Protein AF-A0A0F9KIN2-F1 (afdb_monomer_lite)

Foldseek 3Di:
DDFWWKKWFAFPQQFIDIGTPPDPDQADPVRGHTPAIWIFGCVPNRRPRDDDPVNQVVFWPADFDWDADPVRDIDGPGGIGGDDDPPVSNGQDDDDDPPPDTDRPPPDCLDDPVRHGDDDDDDD

Radius of gyration: 17.63 Å; chains: 1; bounding box: 36×30×64 Å

Structure (mmCIF, N/CA/C/O backbone):
data_AF-A0A0F9KIN2-F1
#
_entry.id   AF-A0A0F9KIN2-F1
#
loop_
_atom_site.group_PDB
_atom_site.id
_atom_site.type_symbol
_atom_site.label_atom_id
_atom_site.label_alt_id
_atom_site.label_comp_id
_atom_site.label_asym_id
_atom_site.label_entity_id
_atom_site.label_seq_id
_atom_site.pdbx_PDB_ins_code
_atom_site.Cartn_x
_atom_site.Cartn_y
_atom_site.Cartn_z
_atom_site.occupancy
_atom_site.B_iso_or_equiv
_atom_site.auth_seq_id
_atom_site.auth_comp_id
_atom_site.auth_asym_id
_atom_site.auth_atom_id
_atom_site.pdbx_PDB_model_num
ATOM 1 N N . MET A 1 1 ? 25.873 -9.901 -5.944 1.00 48.56 1 MET A N 1
ATOM 2 C CA . MET A 1 1 ? 25.247 -8.724 -5.314 1.00 48.56 1 MET A CA 1
ATOM 3 C C . MET A 1 1 ? 23.888 -9.186 -4.828 1.00 48.56 1 MET A C 1
ATOM 5 O O . MET A 1 1 ? 23.181 -9.775 -5.636 1.00 48.56 1 MET A O 1
ATOM 9 N N . SER A 1 2 ? 23.599 -9.064 -3.534 1.00 58.59 2 SER A N 1
ATOM 10 C CA . SER A 1 2 ? 22.263 -9.308 -2.975 1.00 58.59 2 SER A CA 1
ATOM 11 C C . SER A 1 2 ? 21.415 -8.058 -3.195 1.00 58.59 2 SER A C 1
ATOM 13 O O . SER A 1 2 ? 21.924 -6.953 -3.044 1.00 58.59 2 SER A O 1
ATOM 15 N N . TYR A 1 3 ? 20.166 -8.237 -3.613 1.00 65.81 3 TYR A N 1
ATOM 16 C CA . TYR A 1 3 ? 19.171 -7.169 -3.619 1.00 65.81 3 TYR A CA 1
ATOM 17 C C . TYR A 1 3 ? 18.685 -6.987 -2.179 1.00 65.81 3 TYR A C 1
ATOM 19 O O . TYR A 1 3 ? 18.360 -7.973 -1.515 1.00 65.81 3 TYR A O 1
ATOM 27 N N . GLU A 1 4 ? 18.703 -5.762 -1.676 1.00 73.31 4 GLU A N 1
ATOM 28 C CA . GLU A 1 4 ? 18.128 -5.402 -0.381 1.00 73.31 4 GLU A CA 1
ATOM 29 C C . GLU A 1 4 ? 17.002 -4.421 -0.681 1.00 73.31 4 GLU A C 1
ATOM 31 O O . GLU A 1 4 ? 17.228 -3.381 -1.296 1.00 73.31 4 GLU A O 1
ATOM 36 N N . GLY A 1 5 ? 15.770 -4.786 -0.347 1.00 83.75 5 GLY A N 1
ATOM 37 C CA . GLY A 1 5 ? 14.617 -3.994 -0.738 1.00 83.75 5 GLY A CA 1
ATOM 38 C C . GLY A 1 5 ? 13.311 -4.538 -0.192 1.00 83.75 5 GLY A C 1
ATOM 39 O O . GLY A 1 5 ? 13.257 -5.541 0.522 1.00 83.75 5 GLY A O 1
ATOM 40 N N . TYR A 1 6 ? 12.239 -3.861 -0.559 1.00 87.75 6 TYR A N 1
ATOM 41 C CA . TYR A 1 6 ? 10.878 -4.245 -0.222 1.00 87.75 6 TYR A CA 1
ATOM 42 C C . TYR A 1 6 ? 9.960 -3.870 -1.378 1.00 87.75 6 TYR A C 1
ATOM 44 O O . TYR A 1 6 ? 10.339 -3.133 -2.287 1.00 87.75 6 TYR A O 1
ATOM 52 N N . SER A 1 7 ? 8.743 -4.379 -1.375 1.00 87.69 7 SER A N 1
ATOM 53 C CA . SER A 1 7 ? 7.721 -4.024 -2.340 1.00 87.69 7 SER A CA 1
ATOM 54 C C . SER A 1 7 ? 6.519 -3.412 -1.642 1.00 87.69 7 SER A C 1
ATOM 56 O O . SER A 1 7 ? 6.062 -3.905 -0.616 1.00 87.69 7 SER A O 1
ATOM 58 N N . GLN A 1 8 ? 6.002 -2.330 -2.216 1.00 90.12 8 GLN A N 1
ATOM 59 C CA . GLN A 1 8 ? 4.789 -1.654 -1.775 1.00 90.12 8 GLN A CA 1
ATOM 60 C C . GLN A 1 8 ? 3.608 -2.183 -2.582 1.00 90.12 8 GLN A C 1
ATOM 62 O O . GLN A 1 8 ? 3.615 -2.133 -3.814 1.00 90.12 8 GLN A O 1
ATOM 67 N N . HIS A 1 9 ? 2.575 -2.669 -1.909 1.00 90.62 9 HIS A N 1
ATOM 68 C CA . HIS A 1 9 ? 1.439 -3.331 -2.536 1.00 90.62 9 HIS A CA 1
ATOM 69 C C . HIS A 1 9 ? 0.116 -2.630 -2.248 1.00 90.62 9 HIS A C 1
ATOM 71 O O . HIS A 1 9 ? -0.044 -1.970 -1.226 1.00 90.62 9 HIS A O 1
ATOM 77 N N . ILE A 1 10 ? -0.868 -2.864 -3.122 1.00 91.25 10 ILE A N 1
ATOM 78 C CA . ILE A 1 10 ? -2.294 -2.715 -2.802 1.00 91.25 10 ILE A CA 1
ATOM 79 C C . ILE A 1 10 ? -2.992 -4.047 -3.083 1.00 91.25 10 ILE A C 1
ATOM 81 O O . ILE A 1 10 ? -2.739 -4.676 -4.114 1.00 91.25 10 ILE A O 1
ATOM 85 N N . CYS A 1 11 ? -3.854 -4.502 -2.172 1.00 90.75 11 CYS A N 1
ATOM 86 C CA . CYS A 1 11 ? -4.668 -5.705 -2.374 1.00 90.75 11 CYS A CA 1
ATOM 87 C C . CYS A 1 11 ? -5.986 -5.416 -3.101 1.00 90.75 11 CYS A C 1
ATOM 89 O O . CYS A 1 11 ? -6.396 -4.266 -3.224 1.00 90.75 11 CYS A O 1
ATOM 91 N N . ALA A 1 12 ? -6.698 -6.459 -3.534 1.00 88.50 12 ALA A N 1
ATOM 92 C CA . ALA A 1 12 ? -7.999 -6.321 -4.204 1.00 88.50 12 ALA A CA 1
ATOM 93 C C . ALA A 1 12 ? -9.059 -5.537 -3.395 1.00 88.50 12 ALA A C 1
ATOM 95 O O . ALA A 1 12 ? 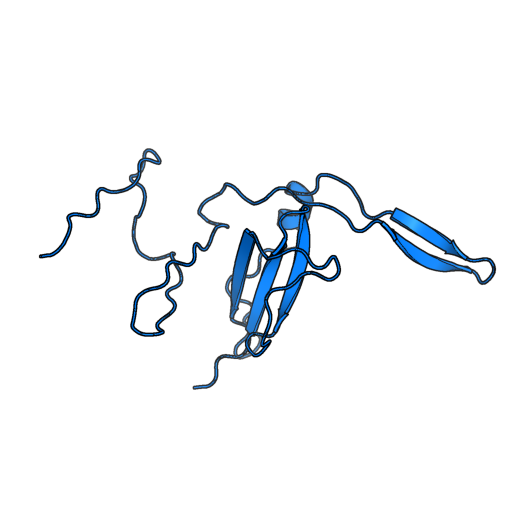-9.995 -4.998 -3.978 1.00 88.50 12 ALA A O 1
ATOM 96 N N . ASN A 1 13 ? -8.897 -5.444 -2.069 1.00 92.06 13 ASN A N 1
ATOM 97 C CA . ASN A 1 13 ? -9.769 -4.666 -1.180 1.00 92.06 13 ASN A CA 1
ATOM 98 C C . ASN A 1 13 ? -9.270 -3.227 -0.936 1.00 92.06 13 ASN A C 1
ATOM 100 O O . ASN A 1 13 ? -9.863 -2.500 -0.146 1.00 92.06 13 ASN A O 1
ATOM 104 N N . GLY A 1 14 ? -8.176 -2.812 -1.577 1.00 92.50 14 GLY A N 1
ATOM 105 C CA . GLY A 1 14 ? -7.629 -1.461 -1.469 1.00 92.50 14 GLY A CA 1
ATOM 106 C C . GLY A 1 14 ? -6.678 -1.235 -0.293 1.00 92.50 14 GLY A C 1
ATOM 107 O O . GLY A 1 14 ? -6.235 -0.110 -0.108 1.00 92.50 14 GLY A O 1
ATOM 108 N N . HIS A 1 15 ? -6.325 -2.243 0.506 1.00 94.19 15 HIS A N 1
ATOM 109 C CA . HIS A 1 15 ? -5.369 -2.044 1.601 1.00 94.19 15 HIS A CA 1
ATOM 110 C C . HIS A 1 15 ? -3.936 -1.961 1.074 1.00 94.19 15 HIS A C 1
ATOM 112 O O . HIS A 1 15 ? -3.508 -2.842 0.321 1.00 94.19 15 HIS A O 1
ATOM 118 N N . GLN A 1 16 ? -3.203 -0.944 1.523 1.00 92.81 16 GLN A N 1
ATOM 119 C CA . GLN A 1 16 ? -1.768 -0.819 1.291 1.00 92.81 16 GLN A CA 1
ATOM 120 C C . GLN A 1 16 ? -1.000 -1.687 2.298 1.00 92.81 16 GLN A C 1
ATOM 122 O O . GLN A 1 16 ? -1.412 -1.816 3.456 1.00 92.81 16 GLN A O 1
ATOM 127 N N . PHE A 1 17 ? 0.063 -2.343 1.840 1.00 91.69 17 PHE A N 1
ATOM 128 C CA . PHE A 1 17 ? 0.979 -3.097 2.694 1.00 91.69 17 PHE A CA 1
ATOM 129 C C . PHE A 1 17 ? 2.348 -3.234 2.031 1.00 91.69 17 PHE A C 1
ATOM 131 O O . PHE A 1 17 ? 2.438 -3.247 0.804 1.00 91.69 17 PHE A O 1
ATOM 138 N N . ASP A 1 18 ? 3.386 -3.391 2.846 1.00 91.50 18 ASP A N 1
ATOM 139 C CA . ASP A 1 18 ? 4.753 -3.597 2.380 1.00 91.50 18 ASP A CA 1
ATOM 140 C C . ASP A 1 18 ? 5.197 -5.032 2.660 1.00 91.50 18 ASP A C 1
ATOM 142 O O . ASP A 1 18 ? 4.883 -5.593 3.712 1.00 91.50 18 ASP A O 1
ATOM 146 N N . ASN A 1 19 ? 5.948 -5.604 1.726 1.00 88.88 19 ASN A N 1
ATOM 147 C CA . ASN A 1 19 ? 6.574 -6.910 1.865 1.00 88.88 19 ASN A CA 1
ATOM 148 C C . ASN A 1 19 ? 8.078 -6.784 1.678 1.00 88.88 19 ASN A C 1
ATOM 150 O O . ASN A 1 19 ? 8.532 -6.150 0.733 1.00 88.88 19 ASN A O 1
ATOM 154 N N . ASP A 1 20 ? 8.852 -7.434 2.538 1.00 85.25 20 ASP A N 1
ATOM 155 C CA . ASP A 1 20 ? 10.284 -7.597 2.300 1.00 85.25 20 ASP A CA 1
ATOM 156 C C . ASP A 1 20 ? 10.520 -8.356 0.979 1.00 85.25 20 ASP A C 1
ATOM 158 O O . ASP A 1 20 ? 9.742 -9.243 0.620 1.00 85.25 20 ASP A O 1
ATOM 162 N N . CYS A 1 21 ? 11.591 -8.029 0.254 1.00 76.31 21 CYS A N 1
ATOM 163 C CA . CYS A 1 21 ? 11.934 -8.693 -1.004 1.00 76.31 21 CYS A CA 1
ATOM 164 C C . CYS A 1 21 ? 12.157 -10.214 -0.891 1.00 76.31 21 CYS A C 1
ATOM 166 O O . CYS A 1 21 ? 12.068 -10.914 -1.901 1.00 76.31 21 CYS A O 1
ATOM 168 N N . TYR A 1 22 ? 12.407 -10.732 0.313 1.00 76.81 22 TYR A N 1
ATOM 169 C CA . TYR A 1 22 ? 12.526 -12.162 0.604 1.00 76.81 22 TYR A CA 1
ATOM 170 C C . TYR A 1 22 ? 11.231 -12.788 1.151 1.00 76.81 22 TYR A C 1
ATOM 172 O O . TYR A 1 22 ? 11.249 -13.932 1.606 1.00 76.81 22 TYR A O 1
ATOM 180 N N . ALA A 1 23 ? 10.107 -12.067 1.152 1.00 78.50 23 ALA A N 1
ATOM 181 C CA . ALA A 1 23 ? 8.836 -12.598 1.630 1.00 78.50 23 ALA A CA 1
ATOM 182 C C . ALA A 1 23 ? 8.254 -13.644 0.660 1.00 78.50 23 ALA A C 1
ATOM 184 O O . ALA A 1 23 ? 8.007 -13.370 -0.511 1.00 78.50 23 ALA A O 1
ATOM 185 N N . ASP A 1 24 ? 7.930 -14.830 1.182 1.00 69.94 24 ASP A N 1
ATOM 186 C CA . ASP A 1 24 ? 7.388 -15.948 0.390 1.00 69.94 24 ASP A CA 1
ATOM 187 C C . ASP A 1 24 ? 5.914 -15.766 -0.044 1.00 69.94 24 ASP A C 1
ATOM 189 O O . ASP A 1 24 ? 5.339 -16.645 -0.691 1.00 69.94 24 ASP A O 1
ATOM 193 N N . HIS A 1 25 ? 5.246 -14.671 0.343 1.00 70.44 25 HIS A N 1
ATOM 194 C CA . HIS A 1 25 ? 3.822 -14.469 0.058 1.00 70.44 25 HIS A CA 1
ATOM 195 C C . HIS A 1 25 ? 3.423 -13.002 -0.135 1.00 70.44 25 HIS A C 1
ATOM 197 O O . HIS A 1 25 ? 3.684 -12.146 0.702 1.00 70.44 25 HIS A O 1
ATOM 203 N N . ASN A 1 26 ? 2.647 -12.747 -1.192 1.00 73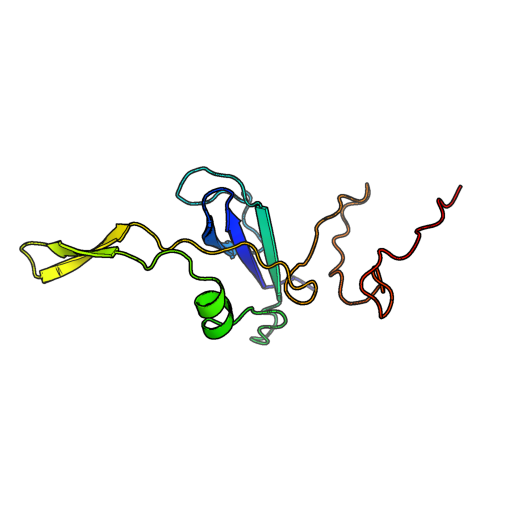.69 26 ASN A N 1
ATOM 204 C CA . ASN A 1 26 ? 2.069 -11.438 -1.521 1.00 73.69 26 ASN A CA 1
ATOM 205 C C . ASN A 1 26 ? 0.612 -11.311 -1.053 1.00 73.69 26 ASN A C 1
ATOM 207 O O . ASN A 1 26 ? -0.273 -10.935 -1.828 1.00 73.69 26 ASN A O 1
ATOM 211 N N . LYS A 1 27 ? 0.349 -11.680 0.209 1.00 82.00 27 LYS A N 1
ATOM 212 C CA . LYS A 1 27 ? -0.993 -11.620 0.805 1.00 82.00 27 LYS A CA 1
ATOM 213 C C . LYS A 1 27 ? -1.106 -10.488 1.807 1.00 82.00 27 LYS A C 1
ATOM 215 O O . LYS A 1 27 ? -0.287 -10.343 2.706 1.00 82.00 27 LYS A O 1
ATOM 220 N N . CYS A 1 28 ? -2.186 -9.734 1.676 1.00 89.31 28 CYS A N 1
ATOM 221 C CA . CYS A 1 28 ? -2.532 -8.697 2.627 1.00 89.31 28 CYS A CA 1
ATOM 222 C C . CYS A 1 28 ? -2.980 -9.302 3.968 1.00 89.31 28 CYS A C 1
ATOM 224 O O . CYS A 1 28 ? -3.483 -10.426 4.014 1.00 89.31 28 CYS A O 1
ATOM 226 N N . HIS A 1 29 ? -2.924 -8.515 5.046 1.00 87.88 29 HIS A N 1
ATOM 227 C CA . HIS A 1 29 ? -3.481 -8.872 6.357 1.00 87.88 29 HIS A CA 1
ATOM 228 C C . HIS A 1 29 ? -4.976 -9.252 6.306 1.00 87.88 29 HIS A C 1
ATOM 230 O O . HIS A 1 29 ? -5.464 -9.962 7.181 1.00 87.88 29 HIS A O 1
ATOM 236 N N . CYS A 1 30 ? -5.712 -8.807 5.280 1.00 89.00 30 CYS A N 1
ATOM 237 C CA . CYS A 1 30 ? -7.115 -9.169 5.062 1.00 89.00 30 CYS A CA 1
ATOM 238 C C . CYS A 1 30 ? -7.311 -10.484 4.278 1.00 89.00 30 CYS A 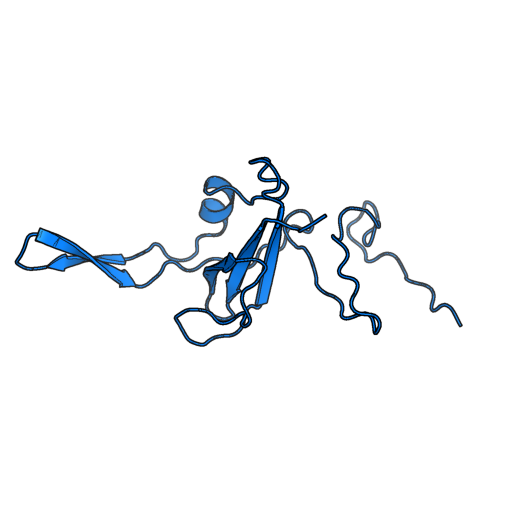C 1
ATOM 240 O O . CYS A 1 30 ? -8.445 -10.858 3.988 1.00 89.00 30 CYS A O 1
ATOM 242 N N . GLY A 1 31 ? -6.227 -11.166 3.894 1.00 89.25 31 GLY A N 1
ATOM 243 C CA . GLY A 1 31 ? -6.231 -12.419 3.131 1.00 89.25 31 GLY A CA 1
ATOM 244 C C . GLY A 1 31 ? -6.377 -12.265 1.612 1.00 89.25 31 GLY A C 1
ATOM 245 O O . GLY A 1 31 ? -6.154 -13.237 0.888 1.00 89.25 31 GLY A O 1
ATOM 246 N N . ALA A 1 32 ? -6.717 -11.066 1.126 1.00 87.62 32 ALA A N 1
ATOM 247 C CA . ALA A 1 32 ? -6.821 -10.775 -0.301 1.00 87.62 32 ALA A CA 1
ATOM 248 C C . ALA A 1 32 ? -5.445 -10.715 -0.980 1.00 87.62 32 ALA A C 1
ATOM 250 O O . ALA A 1 32 ? -4.445 -10.319 -0.370 1.00 87.62 32 ALA A O 1
ATOM 251 N N . ASP A 1 33 ? -5.426 -11.070 -2.262 1.00 86.06 33 ASP A N 1
ATOM 252 C CA . ASP A 1 33 ? -4.222 -11.030 -3.084 1.00 86.06 33 ASP A CA 1
ATOM 253 C C . ASP A 1 33 ? -3.857 -9.593 -3.484 1.00 86.06 33 ASP A C 1
ATOM 255 O O . ASP A 1 33 ? -4.712 -8.702 -3.579 1.00 86.06 33 ASP A O 1
ATOM 259 N N . SER A 1 34 ? -2.561 -9.375 -3.705 1.00 87.25 34 SER A N 1
ATOM 260 C CA . SER A 1 34 ? -2.024 -8.140 -4.273 1.00 87.25 34 SER A CA 1
ATOM 261 C C . SER A 1 34 ? -2.513 -7.944 -5.716 1.00 87.25 34 SER A C 1
ATOM 263 O O . SER A 1 34 ? -2.418 -8.852 -6.536 1.00 87.25 34 SER A O 1
ATOM 265 N N . VAL A 1 35 ? -3.019 -6.747 -6.026 1.00 87.69 35 VAL A N 1
ATOM 266 C CA . VAL A 1 35 ? -3.402 -6.314 -7.389 1.00 87.69 35 VAL A CA 1
ATOM 267 C C . VAL A 1 35 ? -2.497 -5.202 -7.926 1.00 87.69 35 VAL A C 1
ATOM 269 O O . VAL A 1 35 ? -2.560 -4.853 -9.100 1.00 87.69 35 VAL A O 1
ATOM 272 N N . PHE A 1 36 ? -1.654 -4.647 -7.060 1.00 86.94 36 PHE A N 1
ATOM 273 C CA . PHE A 1 36 ? -0.636 -3.656 -7.370 1.00 86.94 36 PHE A CA 1
ATOM 274 C C . PHE A 1 36 ? 0.620 -3.976 -6.569 1.00 86.94 36 PHE A C 1
ATOM 276 O O . PHE A 1 36 ? 0.515 -4.357 -5.401 1.00 86.94 36 PHE A O 1
ATOM 283 N N . CYS A 1 37 ? 1.784 -3.772 -7.178 1.00 86.38 37 CYS A N 1
ATOM 284 C CA . CYS A 1 37 ? 3.077 -3.979 -6.551 1.00 86.38 37 CYS A CA 1
ATOM 285 C C . CYS A 1 37 ? 4.109 -3.022 -7.155 1.00 86.38 37 CYS A C 1
ATOM 287 O O . CYS A 1 37 ? 4.267 -2.964 -8.372 1.00 86.38 37 CYS A O 1
ATOM 289 N N . ASN A 1 38 ? 4.851 -2.335 -6.299 1.00 85.31 38 ASN A N 1
ATOM 290 C CA . ASN A 1 38 ? 5.957 -1.459 -6.650 1.00 85.31 38 ASN A CA 1
ATOM 291 C C . ASN A 1 38 ? 7.212 -1.915 -5.903 1.00 85.31 38 ASN A C 1
ATOM 293 O O . ASN A 1 38 ? 7.211 -1.926 -4.679 1.00 85.31 38 ASN A O 1
ATOM 297 N N . MET A 1 39 ? 8.263 -2.307 -6.620 1.00 84.00 39 MET A N 1
ATOM 298 C CA . MET A 1 39 ? 9.531 -2.684 -5.992 1.00 84.00 39 MET A CA 1
ATOM 299 C C . MET A 1 39 ? 10.339 -1.444 -5.629 1.00 84.00 39 MET A C 1
ATOM 301 O O . MET A 1 39 ? 10.553 -0.570 -6.472 1.00 84.00 39 MET A O 1
ATOM 305 N N . VAL A 1 40 ? 10.828 -1.425 -4.398 1.00 84.38 40 VAL A N 1
ATOM 306 C CA . VAL A 1 40 ? 11.740 -0.423 -3.864 1.00 84.38 40 VAL A CA 1
ATOM 307 C C . VAL A 1 40 ? 13.093 -1.089 -3.687 1.00 84.38 40 VAL A C 1
ATOM 309 O O . VAL A 1 40 ? 13.234 -2.056 -2.938 1.00 84.38 40 VAL A O 1
ATOM 312 N N . ASP A 1 41 ? 14.085 -0.613 -4.426 1.00 84.19 41 ASP A N 1
ATOM 313 C CA . ASP A 1 41 ? 15.478 -0.932 -4.124 1.00 84.19 41 ASP A CA 1
ATOM 314 C C . ASP A 1 41 ? 15.875 -0.084 -2.916 1.00 84.19 41 ASP A C 1
ATOM 316 O O . ASP A 1 41 ? 15.645 1.121 -2.939 1.00 84.19 41 ASP A O 1
ATOM 320 N N . ASP A 1 42 ? 16.385 -0.704 -1.855 1.00 83.12 42 ASP A N 1
ATOM 321 C CA . ASP A 1 42 ? 16.896 -0.025 -0.655 1.00 83.12 42 ASP A CA 1
ATOM 322 C C . ASP A 1 42 ? 18.385 -0.346 -0.430 1.00 83.12 42 ASP A C 1
ATOM 324 O O . ASP A 1 42 ? 18.933 -0.247 0.673 1.00 83.12 42 ASP A O 1
ATOM 328 N N . THR A 1 43 ? 19.083 -0.744 -1.496 1.00 79.94 43 THR A N 1
ATOM 329 C CA . THR A 1 43 ? 20.500 -1.087 -1.424 1.00 79.94 43 THR A CA 1
ATOM 330 C C . THR A 1 43 ? 21.315 0.146 -1.018 1.00 79.94 43 THR A C 1
ATOM 332 O O . THR A 1 43 ? 21.306 1.185 -1.682 1.00 79.94 43 THR A O 1
ATOM 335 N N . ASN A 1 44 ? 22.092 0.028 0.064 1.00 79.50 44 ASN A N 1
ATOM 336 C CA . ASN A 1 44 ? 22.890 1.120 0.641 1.00 79.50 44 ASN A CA 1
ATOM 337 C C . ASN A 1 44 ? 22.070 2.360 1.069 1.00 79.50 44 ASN A C 1
ATOM 339 O O . ASN A 1 44 ? 22.585 3.477 0.968 1.00 79.50 44 ASN A O 1
ATOM 343 N N . TYR A 1 45 ? 20.838 2.184 1.564 1.00 71.81 45 TYR A N 1
ATOM 344 C CA . TYR A 1 45 ? 19.941 3.270 2.008 1.00 71.81 45 TYR A CA 1
ATOM 345 C C . TYR A 1 45 ? 19.456 4.205 0.889 1.00 71.81 45 TYR A C 1
ATOM 347 O O . TYR A 1 45 ? 18.947 5.299 1.155 1.00 71.81 45 TYR A O 1
ATOM 355 N N . TYR A 1 46 ? 19.642 3.814 -0.371 1.00 74.69 46 TYR A N 1
ATOM 356 C CA . TYR A 1 46 ? 19.051 4.515 -1.500 1.00 74.69 46 TYR A CA 1
ATOM 357 C C . TYR A 1 46 ? 17.699 3.881 -1.790 1.00 74.69 46 TYR A C 1
ATOM 359 O O . TYR A 1 46 ? 17.661 2.849 -2.436 1.00 74.69 46 TYR A O 1
ATOM 367 N N . GLN A 1 47 ? 16.617 4.514 -1.330 1.00 81.00 47 GLN A N 1
ATOM 368 C CA . GLN A 1 47 ? 15.231 4.076 -1.543 1.00 81.00 47 GLN A CA 1
ATOM 369 C C . GLN A 1 47 ? 14.748 4.400 -2.967 1.00 81.00 47 GLN A C 1
ATOM 371 O O . GLN A 1 47 ? 13.873 5.248 -3.174 1.00 81.00 47 GLN A O 1
ATOM 376 N N . ASP A 1 48 ? 15.356 3.786 -3.978 1.00 82.38 48 ASP A N 1
ATOM 377 C CA . ASP A 1 48 ? 14.969 4.002 -5.369 1.00 82.38 48 ASP A CA 1
ATOM 378 C C . ASP A 1 48 ? 13.621 3.331 -5.670 1.00 82.38 48 ASP A C 1
ATOM 380 O O . ASP A 1 48 ? 13.402 2.147 -5.420 1.00 82.38 48 ASP A O 1
ATOM 384 N N . GLY A 1 49 ? 12.706 4.107 -6.251 1.00 79.56 49 GLY A N 1
ATOM 385 C CA . GLY A 1 49 ? 11.371 3.653 -6.623 1.00 79.56 49 GLY A CA 1
ATOM 386 C C . GLY A 1 49 ? 10.335 3.759 -5.521 1.00 79.56 49 GLY A C 1
ATOM 387 O O . GLY A 1 49 ? 9.194 3.394 -5.773 1.00 79.56 49 GLY A O 1
ATOM 388 N N . ILE A 1 50 ? 10.680 4.280 -4.341 1.00 87.62 50 ILE A N 1
ATOM 389 C CA . ILE A 1 50 ? 9.704 4.491 -3.272 1.00 87.62 50 ILE A CA 1
ATOM 390 C C . ILE A 1 50 ? 8.557 5.392 -3.745 1.00 87.62 50 ILE A C 1
ATOM 392 O O . ILE A 1 50 ? 8.768 6.504 -4.235 1.00 87.62 50 ILE A O 1
ATOM 396 N N . ILE A 1 51 ? 7.325 4.920 -3.565 1.00 87.62 51 ILE A N 1
ATOM 397 C CA . ILE A 1 51 ? 6.140 5.771 -3.609 1.00 87.62 51 ILE A CA 1
ATOM 398 C C . ILE A 1 51 ? 6.037 6.427 -2.232 1.00 87.62 51 ILE A C 1
ATOM 400 O O . ILE A 1 51 ? 5.835 5.723 -1.237 1.00 87.62 51 ILE A O 1
ATOM 404 N N . PRO A 1 52 ? 6.207 7.752 -2.144 1.00 86.81 52 PRO A N 1
ATOM 405 C CA . PRO A 1 52 ? 6.214 8.445 -0.868 1.00 86.81 52 PRO A CA 1
ATOM 406 C C . PRO A 1 52 ? 4.790 8.635 -0.331 1.00 86.81 52 PRO A C 1
ATOM 408 O O . PRO A 1 52 ? 3.823 8.712 -1.093 1.00 86.81 52 PRO A O 1
ATOM 411 N N . ASP A 1 53 ? 4.661 8.813 0.983 1.00 87.75 53 ASP A N 1
ATOM 412 C CA . ASP A 1 53 ? 3.375 8.935 1.690 1.00 87.75 53 ASP A CA 1
ATOM 413 C C . ASP A 1 53 ? 2.421 9.979 1.095 1.00 87.75 53 ASP A C 1
ATOM 415 O O . ASP A 1 53 ? 1.202 9.804 1.099 1.00 87.75 53 ASP A O 1
ATOM 419 N N . TRP A 1 54 ? 2.950 11.084 0.563 1.00 85.44 54 TRP A N 1
ATOM 420 C CA . TRP A 1 54 ? 2.113 12.122 -0.039 1.00 85.44 54 TRP A CA 1
ATOM 421 C C . TRP A 1 54 ? 1.485 11.697 -1.370 1.00 85.44 54 TRP A C 1
ATOM 423 O O . TRP A 1 54 ? 0.447 12.249 -1.730 1.00 85.44 54 TRP A O 1
ATOM 433 N N . GLU A 1 55 ? 2.075 10.748 -2.103 1.00 88.12 55 GLU A N 1
ATOM 434 C CA . GLU A 1 55 ? 1.440 10.138 -3.276 1.00 88.12 55 GLU A CA 1
ATOM 435 C C . GLU A 1 55 ? 0.383 9.121 -2.837 1.00 88.12 55 GLU A C 1
ATOM 437 O O . GLU A 1 55 ? -0.735 9.157 -3.351 1.00 88.12 55 GLU A O 1
ATOM 442 N N . TRP A 1 56 ? 0.664 8.309 -1.809 1.00 87.88 56 TRP A N 1
ATOM 443 C CA . TRP A 1 56 ? -0.338 7.412 -1.215 1.00 87.88 56 TRP A CA 1
ATOM 444 C C . TRP A 1 56 ? -1.577 8.164 -0.738 1.00 87.88 56 TRP A C 1
ATOM 446 O O . TRP A 1 56 ? -2.705 7.761 -1.013 1.00 87.88 56 TRP A O 1
ATOM 456 N N . LYS A 1 57 ? -1.383 9.323 -0.108 1.00 88.88 57 LYS A N 1
ATOM 457 C CA . LYS A 1 57 ? -2.479 10.167 0.371 1.00 88.88 57 LYS A CA 1
ATOM 458 C C . LYS A 1 57 ? -3.388 10.691 -0.744 1.00 88.88 57 LYS A C 1
ATOM 460 O O . LYS A 1 57 ? -4.564 10.933 -0.497 1.00 88.88 57 LYS A O 1
ATOM 465 N N . LYS A 1 58 ? -2.883 10.862 -1.972 1.00 89.06 58 LYS A N 1
ATOM 466 C CA . LYS A 1 58 ? -3.718 11.249 -3.129 1.00 89.06 58 LYS A CA 1
ATOM 467 C C . LYS A 1 58 ? -4.601 10.103 -3.621 1.00 89.06 58 LYS A C 1
ATOM 469 O O . LYS A 1 58 ? -5.592 10.357 -4.300 1.00 89.06 58 LYS A O 1
ATOM 474 N N . LEU A 1 59 ? -4.219 8.867 -3.311 1.00 90.31 59 LEU A N 1
ATOM 475 C CA . LEU A 1 59 ? -4.937 7.653 -3.684 1.00 90.31 59 LEU A CA 1
ATOM 476 C C . LEU A 1 59 ? -5.901 7.189 -2.589 1.00 90.31 59 LEU A C 1
ATOM 478 O O . LEU A 1 59 ? -6.675 6.270 -2.836 1.00 90.31 59 LEU A O 1
ATOM 482 N N . GLU A 1 60 ? -5.864 7.792 -1.399 1.00 94.56 60 GLU A N 1
ATOM 483 C CA . GLU A 1 60 ? -6.718 7.419 -0.271 1.00 94.56 60 GLU A CA 1
ATOM 484 C C . GLU A 1 60 ? -8.205 7.580 -0.629 1.00 94.56 60 GLU A C 1
ATOM 486 O O . GLU A 1 60 ? -8.660 8.644 -1.052 1.00 94.56 60 GLU A O 1
ATOM 491 N N . LEU A 1 61 ? -8.962 6.496 -0.462 1.00 94.06 61 LEU A N 1
ATOM 492 C CA . LEU A 1 61 ? -10.410 6.434 -0.649 1.00 94.06 61 LEU A CA 1
ATOM 493 C C . LEU A 1 61 ? -11.138 6.526 0.688 1.00 94.06 61 LEU A C 1
ATOM 495 O O . LEU A 1 61 ? -12.121 7.257 0.812 1.00 94.06 61 LEU A O 1
ATOM 499 N N . THR A 1 62 ? -10.652 5.791 1.690 1.00 95.50 62 THR A N 1
ATOM 500 C CA . THR A 1 62 ? -11.174 5.849 3.055 1.00 95.50 62 THR A CA 1
ATOM 501 C C . THR A 1 62 ? -10.027 6.015 4.042 1.00 95.50 62 THR A C 1
ATOM 503 O O . THR A 1 62 ? -9.042 5.278 3.947 1.00 95.50 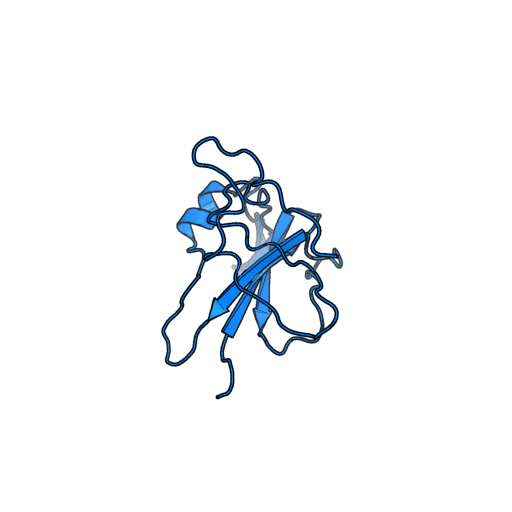62 THR A O 1
ATOM 506 N N . PRO A 1 63 ? -10.146 6.936 5.011 1.00 94.31 63 PRO A N 1
ATOM 507 C CA . PRO A 1 63 ? -9.128 7.102 6.031 1.00 94.31 63 PRO A CA 1
ATOM 508 C C . PRO A 1 63 ? -9.134 5.920 7.002 1.00 94.31 63 PRO A C 1
ATOM 510 O O . PRO A 1 63 ? -10.148 5.248 7.197 1.00 94.31 63 PRO A O 1
ATOM 513 N N . ALA A 1 64 ? -8.000 5.717 7.667 1.00 93.62 64 ALA A N 1
ATOM 514 C CA . ALA A 1 64 ? -7.891 4.799 8.790 1.00 93.62 64 ALA A CA 1
ATOM 515 C C . ALA A 1 64 ? -8.809 5.247 9.938 1.00 93.62 64 ALA A C 1
ATOM 517 O O . ALA A 1 64 ? -8.831 6.431 10.294 1.00 93.62 64 ALA A O 1
ATOM 518 N N . LYS A 1 65 ? -9.513 4.307 10.571 1.00 95.06 65 LYS A N 1
ATOM 519 C CA . LYS A 1 65 ? -10.310 4.590 11.769 1.00 95.06 65 LYS A CA 1
ATOM 520 C C . LYS A 1 65 ? -9.631 4.016 12.998 1.00 95.06 65 LYS A C 1
ATOM 522 O O . LYS A 1 65 ? -9.230 2.854 13.025 1.00 95.06 65 LYS A O 1
ATOM 527 N N . VAL A 1 66 ? -9.530 4.849 14.026 1.00 96.06 66 VAL A N 1
ATOM 528 C CA . VAL A 1 66 ? -8.854 4.527 15.279 1.00 96.06 66 VAL A CA 1
ATOM 529 C C . VAL A 1 66 ? -9.811 4.769 16.437 1.00 96.06 66 VAL A C 1
ATOM 531 O O . VAL A 1 66 ? -10.461 5.812 16.492 1.00 96.06 66 VAL A O 1
ATOM 534 N N . GLU A 1 67 ? -9.873 3.827 17.370 1.00 96.38 67 GLU A N 1
ATOM 535 C CA . GLU A 1 67 ? -10.657 3.935 18.600 1.00 96.38 67 GLU A CA 1
ATOM 536 C C . GLU A 1 67 ? -9.738 3.913 19.821 1.00 96.38 67 GLU A C 1
ATOM 538 O O . GLU A 1 67 ? -8.713 3.231 19.839 1.00 96.38 67 GLU A O 1
ATOM 543 N N . GLU A 1 68 ? -10.086 4.688 20.845 1.00 97.25 68 GLU A N 1
ATOM 544 C CA . GLU A 1 68 ? -9.341 4.721 22.101 1.00 97.25 68 GLU A CA 1
ATOM 545 C C . GLU A 1 68 ? -9.950 3.719 23.087 1.00 97.25 68 GLU A C 1
ATOM 547 O O . GLU A 1 68 ? -11.154 3.749 23.345 1.00 97.25 68 GLU A O 1
ATOM 552 N N . CYS A 1 69 ? -9.141 2.811 23.636 1.00 93.44 69 CYS A N 1
ATOM 553 C CA . CYS A 1 69 ? -9.619 1.895 24.667 1.00 93.44 69 CYS A CA 1
ATOM 554 C C . CYS A 1 69 ? -9.736 2.594 26.027 1.00 93.44 69 CYS A C 1
ATOM 556 O O . CYS A 1 69 ? -9.219 3.685 26.254 1.00 93.44 69 CYS A O 1
ATOM 558 N N . ASN A 1 70 ? -10.349 1.912 26.991 1.00 94.75 70 ASN A N 1
ATOM 559 C CA . ASN A 1 70 ? -10.492 2.381 28.372 1.00 94.75 70 ASN A CA 1
ATOM 560 C C . ASN A 1 70 ? -9.160 2.619 29.122 1.00 94.75 70 ASN A C 1
ATOM 562 O O . ASN A 1 70 ? -9.186 3.149 30.230 1.00 94.75 70 ASN A O 1
ATOM 566 N N . LEU A 1 71 ? -8.020 2.219 28.546 1.00 94.69 71 LEU A N 1
ATOM 567 C CA . LEU A 1 71 ? -6.672 2.479 29.064 1.00 94.69 71 LEU A CA 1
ATOM 568 C C . LEU A 1 71 ? -5.974 3.664 28.369 1.00 94.69 71 LEU A C 1
ATOM 570 O O . LEU A 1 71 ? -4.827 3.959 28.694 1.00 94.69 71 LEU A O 1
ATOM 574 N N . GLY A 1 72 ? -6.629 4.325 27.409 1.00 93.94 72 GLY A N 1
ATOM 575 C CA . GLY A 1 72 ? -6.059 5.437 26.642 1.00 93.94 72 GLY A CA 1
ATOM 576 C C . GLY A 1 72 ? -5.191 5.023 25.445 1.00 93.94 72 GLY A C 1
ATOM 577 O O . GLY A 1 72 ? -4.550 5.874 24.829 1.00 93.94 72 GLY A O 1
ATOM 578 N N . HIS A 1 73 ? -5.133 3.731 25.091 1.00 95.56 73 HIS A N 1
ATOM 579 C CA . HIS A 1 73 ? -4.424 3.284 23.886 1.00 95.56 73 HIS A CA 1
ATOM 580 C C . HIS A 1 73 ? -5.284 3.474 22.641 1.00 95.56 73 HIS A C 1
ATOM 582 O O . HIS A 1 73 ? -6.485 3.221 22.659 1.00 95.56 73 HIS A O 1
ATOM 588 N N . LYS A 1 74 ? -4.640 3.836 21.534 1.00 95.38 74 LYS A N 1
ATOM 589 C CA . LYS A 1 74 ? -5.265 3.968 20.220 1.00 95.38 74 LYS A CA 1
ATOM 590 C C . LYS A 1 74 ? -5.158 2.658 19.446 1.00 95.38 74 LYS A C 1
ATOM 592 O O . LYS A 1 74 ? -4.054 2.178 19.203 1.00 95.38 74 LYS A O 1
ATOM 597 N N . HIS A 1 75 ? -6.293 2.109 19.043 1.00 93.12 75 HIS A N 1
ATOM 598 C CA . HIS A 1 75 ? -6.399 0.870 18.285 1.00 93.12 75 HIS A CA 1
ATOM 599 C C . HIS A 1 75 ? -6.915 1.164 16.885 1.00 93.12 75 HIS A C 1
ATOM 601 O O . HIS A 1 75 ? -7.962 1.786 16.729 1.00 93.12 75 HIS A O 1
ATOM 607 N N . LEU A 1 76 ? -6.188 0.704 15.869 1.00 91.44 76 LEU A N 1
ATOM 608 C CA . LEU A 1 76 ? -6.688 0.701 14.502 1.00 91.44 76 LEU A CA 1
ATOM 609 C C . LEU A 1 76 ? -7.850 -0.296 14.414 1.00 91.44 76 LEU A C 1
ATOM 611 O O . LEU A 1 76 ? -7.655 -1.485 14.663 1.00 91.44 76 LEU A O 1
ATOM 615 N N . VAL A 1 77 ? -9.046 0.196 14.099 1.00 92.88 77 VAL A N 1
ATOM 616 C CA . VAL A 1 77 ? -10.262 -0.625 13.974 1.00 92.88 77 VAL A CA 1
ATOM 617 C C . VAL A 1 77 ? -10.659 -0.847 12.521 1.00 92.88 77 VAL A C 1
ATOM 619 O O . VAL A 1 77 ? -11.223 -1.887 12.196 1.00 92.88 77 VAL A O 1
ATOM 622 N N . GLU A 1 78 ? -10.326 0.094 11.637 1.00 92.00 78 GLU A N 1
ATOM 623 C CA . GLU A 1 78 ? -10.532 -0.039 10.195 1.00 92.00 78 GLU A CA 1
ATOM 624 C C . GLU A 1 78 ? -9.282 0.467 9.470 1.00 92.00 78 GLU A C 1
ATOM 626 O O . GLU A 1 78 ? -8.787 1.564 9.752 1.00 92.00 78 GLU A O 1
ATOM 631 N N . PHE A 1 79 ? -8.759 -0.351 8.555 1.00 92.62 79 PHE A N 1
ATOM 632 C CA . PHE A 1 79 ? -7.609 0.006 7.729 1.00 92.62 79 PHE A CA 1
ATOM 633 C C . PHE A 1 79 ? -8.015 1.039 6.668 1.00 92.62 79 PHE A C 1
ATOM 635 O O . PHE A 1 79 ? -9.139 0.987 6.162 1.00 92.62 79 PHE A O 1
ATOM 642 N N . PRO A 1 80 ? -7.115 1.971 6.304 1.00 93.94 80 PRO A N 1
ATOM 643 C CA . PRO A 1 80 ? -7.361 2.852 5.176 1.00 93.94 80 PRO A CA 1
ATOM 644 C C . PRO A 1 80 ? -7.437 2.039 3.881 1.00 93.94 80 PRO A C 1
ATOM 646 O O . PRO A 1 80 ? -6.806 0.984 3.750 1.00 93.94 80 PRO A O 1
ATOM 649 N N . THR A 1 81 ? -8.188 2.551 2.911 1.00 95.94 81 THR A N 1
ATOM 650 C CA . THR A 1 81 ? -8.243 1.971 1.565 1.00 95.94 81 THR A CA 1
ATOM 651 C C . THR A 1 81 ? -7.764 2.977 0.536 1.00 95.94 81 THR A C 1
ATOM 653 O O . THR A 1 81 ? -7.942 4.185 0.696 1.00 95.94 81 THR A O 1
ATOM 656 N N . TYR A 1 82 ? -7.158 2.467 -0.529 1.00 94.38 82 TYR A N 1
ATOM 657 C CA . TYR A 1 82 ? -6.518 3.238 -1.579 1.00 94.38 82 TYR A CA 1
ATOM 658 C C . TYR A 1 82 ? -7.005 2.775 -2.947 1.00 94.38 82 TYR A C 1
ATOM 660 O O . TYR A 1 82 ? -7.261 1.591 -3.185 1.00 94.38 82 TYR A O 1
ATOM 668 N N . LYS A 1 83 ? -7.095 3.724 -3.872 1.00 92.44 83 LYS A N 1
ATOM 669 C CA . LYS A 1 83 ? -7.286 3.453 -5.289 1.00 92.44 83 LYS A CA 1
ATOM 670 C C . LYS A 1 83 ? -5.988 2.880 -5.857 1.00 92.44 83 LYS A C 1
ATOM 672 O O . LYS A 1 83 ? -4.909 3.411 -5.601 1.00 92.44 83 LYS A O 1
ATOM 677 N N . VAL A 1 84 ? -6.099 1.840 -6.681 1.00 87.94 84 VAL A N 1
ATOM 678 C CA . VAL A 1 84 ? -4.968 1.354 -7.482 1.00 87.94 84 VAL A CA 1
ATOM 679 C C . VAL A 1 84 ? -4.486 2.487 -8.403 1.00 87.94 84 VAL A C 1
ATOM 681 O O . VAL A 1 84 ? -5.316 3.063 -9.115 1.00 87.94 84 VAL A O 1
ATOM 684 N N . PRO A 1 85 ? -3.185 2.842 -8.390 1.00 84.12 85 PRO A N 1
ATOM 685 C CA . PRO A 1 85 ? -2.648 3.850 -9.290 1.00 84.12 85 P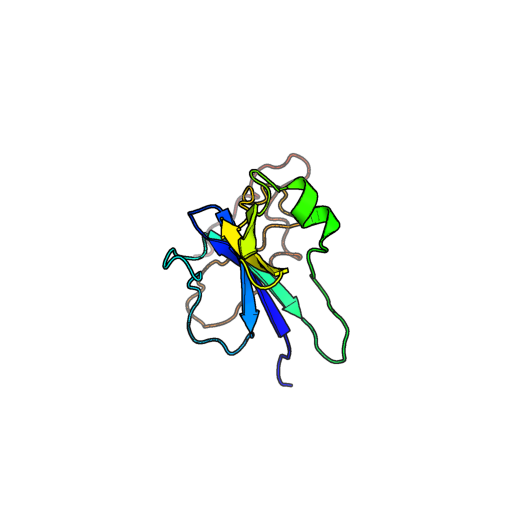RO A CA 1
ATOM 686 C C . PRO A 1 85 ? -2.938 3.490 -10.747 1.00 84.12 85 PRO A C 1
ATOM 688 O O . PRO A 1 85 ? -2.699 2.368 -11.179 1.00 84.12 85 PRO A O 1
ATOM 691 N N . GLU A 1 86 ? -3.433 4.459 -11.512 1.00 75.50 86 GLU A N 1
ATOM 692 C CA . GLU A 1 86 ? -3.589 4.342 -12.970 1.00 75.50 86 GLU A CA 1
ATOM 693 C C . GLU A 1 86 ? -2.413 4.990 -13.714 1.00 75.50 86 GLU A C 1
ATOM 695 O O . GLU A 1 86 ? -2.238 4.761 -14.908 1.00 75.50 86 GLU A O 1
ATOM 700 N N . ASP A 1 87 ? -1.612 5.809 -13.019 1.00 68.69 87 ASP A N 1
ATOM 701 C CA . ASP A 1 87 ? -0.447 6.481 -13.588 1.00 68.69 87 ASP A CA 1
ATOM 702 C C . ASP A 1 87 ? 0.643 5.448 -13.903 1.00 68.69 87 ASP A C 1
ATOM 704 O O . ASP A 1 87 ? 1.213 4.878 -12.970 1.00 68.69 87 ASP A O 1
ATOM 708 N N . PRO A 1 88 ? 1.001 5.234 -15.180 1.00 63.62 88 PRO A N 1
ATOM 709 C CA . PRO A 1 88 ? 2.006 4.246 -15.564 1.00 63.62 88 PRO A CA 1
ATOM 710 C C . PRO A 1 88 ? 3.376 4.463 -14.911 1.00 63.62 88 PRO A C 1
ATOM 712 O O . PRO A 1 88 ? 4.158 3.526 -14.829 1.00 63.62 88 PRO A O 1
ATOM 715 N N . ARG A 1 89 ? 3.675 5.677 -14.430 1.00 63.78 89 ARG A N 1
ATOM 716 C CA . ARG A 1 89 ? 4.913 5.985 -13.692 1.00 63.78 89 ARG A CA 1
ATOM 717 C C . ARG A 1 89 ? 4.925 5.399 -12.281 1.00 63.78 89 ARG A C 1
ATOM 719 O O . ARG A 1 89 ? 5.987 5.262 -11.693 1.00 63.78 89 ARG A O 1
ATOM 726 N N . LEU A 1 90 ? 3.747 5.102 -11.737 1.00 62.44 90 LEU A N 1
ATOM 727 C CA . LEU A 1 90 ? 3.560 4.414 -10.461 1.00 62.44 90 LEU A CA 1
ATOM 728 C C . LEU A 1 90 ? 3.256 2.924 -10.668 1.00 62.44 90 LEU A C 1
ATOM 730 O O . LEU A 1 90 ? 3.454 2.137 -9.749 1.00 62.44 90 LEU A O 1
ATOM 734 N N . VAL A 1 91 ? 2.774 2.520 -11.851 1.00 54.56 91 VAL A N 1
ATOM 735 C CA . VAL A 1 91 ? 2.438 1.123 -12.158 1.00 54.56 91 VAL A CA 1
ATOM 736 C C . VAL A 1 91 ? 3.637 0.370 -12.727 1.00 54.56 91 VAL A C 1
ATOM 738 O O . VAL A 1 91 ? 3.918 0.420 -13.924 1.00 54.56 91 VAL A O 1
ATOM 741 N N . ILE A 1 92 ? 4.289 -0.427 -11.883 1.00 53.94 92 ILE A N 1
ATOM 742 C CA . ILE A 1 92 ? 5.163 -1.503 -12.353 1.00 53.94 92 ILE A CA 1
ATOM 743 C C . ILE A 1 92 ? 4.278 -2.736 -12.586 1.00 53.94 92 ILE A C 1
ATOM 745 O O . ILE A 1 92 ? 3.826 -3.377 -11.640 1.00 53.94 92 ILE A O 1
ATOM 749 N N . TYR A 1 93 ? 3.987 -3.063 -13.850 1.00 42.97 93 TYR A N 1
ATOM 750 C CA . TYR A 1 93 ? 3.331 -4.333 -14.180 1.00 42.97 93 TYR A CA 1
ATOM 751 C C . TYR A 1 93 ? 4.328 -5.490 -14.039 1.00 42.97 93 TYR A C 1
ATOM 753 O O . TYR A 1 93 ? 5.474 -5.383 -14.476 1.00 42.97 93 TYR A O 1
ATOM 761 N N . TRP A 1 94 ? 3.868 -6.623 -13.507 1.00 42.22 94 TRP A N 1
ATOM 762 C CA . TRP A 1 94 ? 4.552 -7.906 -13.649 1.00 42.22 94 TRP A CA 1
ATOM 763 C C . TRP A 1 94 ? 4.001 -8.615 -14.888 1.00 42.22 94 TRP A C 1
ATOM 765 O O . TRP A 1 94 ? 2.795 -8.829 -14.991 1.00 42.22 94 TRP A O 1
ATOM 775 N N . TYR A 1 95 ? 4.877 -8.994 -15.817 1.00 36.66 95 TYR A N 1
ATOM 776 C CA . TYR A 1 95 ? 4.603 -10.089 -16.744 1.00 36.66 95 TYR A CA 1
ATOM 777 C C . TYR A 1 95 ? 5.545 -11.230 -16.375 1.00 36.66 95 TYR A C 1
ATOM 779 O O . TYR A 1 95 ? 6.751 -11.019 -16.241 1.00 36.66 95 TYR A O 1
ATOM 787 N N . GLU A 1 96 ? 4.990 -12.424 -16.191 1.00 32.81 96 GLU A N 1
ATOM 788 C CA . GLU A 1 96 ? 5.762 -13.654 -16.070 1.00 32.81 96 GLU A CA 1
ATOM 789 C C . GLU A 1 96 ? 6.403 -13.930 -17.439 1.00 32.81 96 GLU A C 1
ATOM 791 O O . GLU A 1 96 ? 5.710 -14.137 -18.435 1.00 32.81 96 GLU A O 1
ATOM 796 N N . ILE A 1 97 ? 7.730 -13.844 -17.518 1.00 37.38 97 ILE A N 1
ATOM 797 C CA . ILE A 1 97 ? 8.494 -14.354 -18.659 1.00 37.38 97 ILE A CA 1
ATOM 798 C C . ILE A 1 97 ? 9.181 -15.618 -18.143 1.00 37.38 97 ILE A C 1
ATOM 800 O O . ILE A 1 97 ? 9.817 -15.552 -17.091 1.00 37.38 97 ILE A O 1
ATOM 804 N N . ASP A 1 98 ? 9.035 -16.726 -18.880 1.00 34.69 98 ASP A N 1
ATOM 805 C CA . ASP A 1 98 ? 9.413 -18.140 -18.627 1.00 34.69 98 ASP A CA 1
ATOM 806 C C . ASP A 1 98 ? 10.867 -18.442 -18.162 1.00 34.69 98 ASP A C 1
ATOM 808 O O . ASP A 1 98 ? 11.379 -19.549 -18.309 1.00 34.69 98 ASP A O 1
AT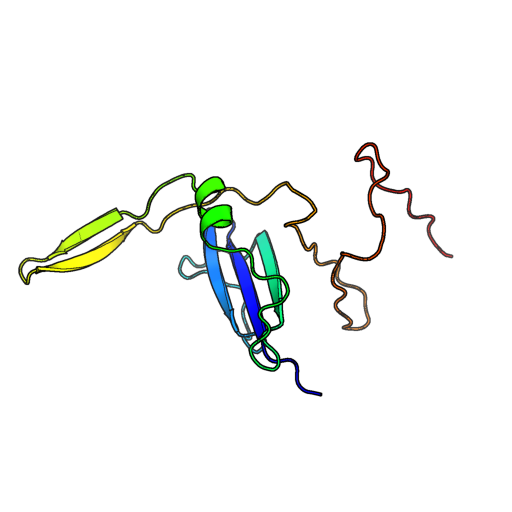OM 812 N N . ILE A 1 99 ? 11.586 -17.473 -17.605 1.00 35.59 99 ILE A N 1
ATOM 813 C CA . ILE A 1 99 ? 13.011 -17.550 -17.272 1.00 35.59 99 ILE A CA 1
ATOM 814 C C . ILE A 1 99 ? 13.378 -16.856 -15.950 1.00 35.59 99 ILE A C 1
ATOM 816 O O . ILE A 1 99 ? 14.561 -16.724 -15.648 1.00 35.59 99 ILE A O 1
ATOM 820 N N . GLY A 1 100 ? 12.404 -16.450 -15.126 1.00 33.81 100 GLY A N 1
ATOM 821 C CA . GLY A 1 100 ? 12.677 -15.980 -13.757 1.00 33.81 100 GLY A CA 1
ATOM 822 C C . GLY A 1 100 ? 13.453 -14.658 -13.680 1.00 33.81 100 GLY A C 1
ATOM 823 O O . GLY A 1 100 ? 14.163 -14.416 -12.706 1.00 33.81 100 GLY A O 1
ATOM 824 N N . VAL A 1 101 ? 13.340 -13.807 -14.705 1.00 33.34 101 VAL A N 1
ATOM 825 C CA . VAL A 1 101 ? 13.963 -12.476 -14.740 1.00 33.34 101 VAL A CA 1
ATOM 826 C C . VAL A 1 101 ? 12.869 -11.416 -14.654 1.00 33.34 101 VAL A C 1
ATOM 828 O O . VAL A 1 101 ? 12.065 -11.257 -15.571 1.00 33.34 101 VAL A O 1
ATOM 831 N N . TYR A 1 102 ? 12.855 -10.677 -13.549 1.00 42.53 102 TYR A N 1
ATOM 832 C CA . TYR A 1 102 ? 11.927 -9.581 -13.305 1.00 42.53 102 TYR A CA 1
ATOM 833 C C . TYR A 1 102 ? 12.536 -8.265 -13.794 1.00 42.53 102 TYR A C 1
ATOM 835 O O . TYR A 1 102 ? 13.619 -7.875 -13.360 1.00 42.53 102 TYR A O 1
ATOM 843 N N . HIS A 1 103 ? 11.861 -7.573 -14.712 1.00 37.84 103 HIS A N 1
ATOM 844 C CA . HIS A 1 103 ? 12.316 -6.282 -15.227 1.00 37.84 103 HIS A CA 1
ATOM 845 C C . HIS A 1 103 ? 11.420 -5.148 -14.724 1.00 37.84 103 HIS A C 1
ATOM 847 O O . HIS A 1 103 ? 10.205 -5.180 -14.907 1.00 37.84 103 HIS A O 1
ATOM 853 N N . ARG A 1 104 ? 12.037 -4.099 -14.163 1.00 39.62 104 ARG A N 1
ATOM 854 C CA . ARG A 1 104 ? 11.385 -2.809 -13.904 1.00 39.62 104 ARG A CA 1
ATOM 855 C C . ARG A 1 104 ? 10.923 -2.236 -15.246 1.00 39.62 104 ARG A C 1
ATOM 857 O O . ARG A 1 104 ? 11.748 -1.948 -16.116 1.00 39.62 104 ARG A O 1
ATOM 864 N N . ILE A 1 105 ? 9.616 -2.074 -15.442 1.00 45.59 105 ILE A N 1
ATOM 865 C CA . ILE A 1 105 ? 9.061 -1.444 -16.649 1.00 45.59 105 ILE A CA 1
ATOM 866 C C . ILE A 1 105 ? 9.207 0.075 -16.518 1.00 45.59 105 ILE A C 1
ATOM 868 O O . ILE A 1 105 ? 8.237 0.803 -16.377 1.00 45.59 105 ILE A O 1
ATOM 872 N N . HIS A 1 106 ? 10.444 0.561 -16.519 1.00 40.16 106 HIS A N 1
ATOM 873 C CA . HIS A 1 106 ? 10.723 1.985 -16.702 1.00 40.16 106 HIS A CA 1
ATOM 874 C C . HIS A 1 106 ? 11.401 2.266 -18.053 1.00 40.16 106 HIS A C 1
ATOM 876 O O . HIS A 1 106 ? 11.333 3.389 -18.540 1.00 40.16 106 HIS A O 1
ATOM 882 N N . ASP A 1 107 ? 11.963 1.241 -18.711 1.00 39.12 107 ASP A N 1
ATOM 883 C CA . ASP A 1 107 ? 12.881 1.433 -19.847 1.00 39.12 107 ASP A CA 1
ATOM 884 C C . ASP A 1 107 ? 12.398 0.926 -21.211 1.00 39.12 107 ASP A C 1
ATOM 886 O O . ASP A 1 107 ? 13.130 0.990 -22.201 1.00 39.12 107 ASP A O 1
ATOM 890 N N . LYS A 1 108 ? 11.153 0.463 -21.335 1.00 40.97 108 LYS A N 1
ATOM 891 C CA . LYS A 1 108 ? 10.563 0.232 -22.660 1.00 40.97 108 LYS A CA 1
ATOM 892 C C . LYS A 1 108 ? 9.286 1.032 -22.773 1.00 40.97 108 LYS A C 1
ATOM 894 O O . LYS A 1 108 ? 8.351 0.806 -22.015 1.00 40.97 108 LYS A O 1
ATOM 899 N N . LYS A 1 109 ? 9.275 1.965 -23.730 1.00 44.16 109 LYS A N 1
ATOM 900 C CA . LYS A 1 109 ? 8.093 2.688 -24.211 1.00 44.16 109 LYS A CA 1
ATOM 901 C C . LYS A 1 109 ? 7.007 1.675 -24.597 1.00 44.16 109 LYS A C 1
ATOM 903 O O . LYS A 1 109 ? 6.920 1.270 -25.750 1.00 44.16 109 LYS A O 1
ATOM 908 N N . LEU A 1 110 ? 6.228 1.222 -23.618 1.00 48.06 110 LEU A N 1
ATOM 909 C CA . LEU A 1 110 ? 5.040 0.399 -23.830 1.00 48.06 110 LEU A CA 1
ATOM 910 C C . LEU A 1 110 ? 3.867 1.243 -24.293 1.00 48.06 110 LEU A C 1
ATOM 912 O O . LEU A 1 110 ? 2.874 0.678 -24.719 1.00 48.06 110 LEU A O 1
ATOM 916 N N . PHE A 1 111 ? 3.982 2.566 -24.224 1.00 45.44 111 PHE A N 1
ATOM 917 C CA . PHE A 1 111 ? 2.986 3.490 -24.720 1.00 45.44 111 PHE A CA 1
ATOM 918 C C . PHE A 1 111 ? 3.669 4.553 -25.577 1.00 45.44 111 PHE A C 1
ATOM 920 O O . PHE A 1 111 ? 4.791 4.972 -25.275 1.00 45.44 111 PHE A O 1
ATOM 927 N N . ASP A 1 112 ? 3.025 4.937 -26.674 1.00 53.97 112 ASP A N 1
ATOM 928 C CA . ASP A 1 112 ? 3.442 6.105 -27.441 1.00 53.97 112 ASP A CA 1
ATOM 929 C C . ASP A 1 112 ? 3.171 7.399 -26.651 1.00 53.97 112 ASP A C 1
ATOM 931 O O . ASP A 1 112 ? 2.524 7.392 -25.601 1.00 53.97 112 ASP A O 1
ATOM 935 N N . ASP A 1 113 ? 3.642 8.534 -27.169 1.00 49.19 113 ASP A N 1
ATOM 936 C CA . ASP A 1 113 ? 3.457 9.847 -26.534 1.00 49.19 113 ASP A CA 1
ATOM 937 C C . ASP A 1 113 ? 1.964 10.269 -26.442 1.00 49.19 113 ASP A C 1
ATOM 939 O O . ASP A 1 113 ? 1.648 11.317 -25.882 1.00 49.19 113 ASP A O 1
ATOM 943 N N . ASN A 1 114 ? 1.037 9.450 -26.963 1.00 50.25 114 ASN A N 1
ATOM 944 C CA . ASN A 1 114 ? -0.414 9.627 -26.897 1.00 50.25 114 ASN A CA 1
ATOM 945 C C . ASN A 1 114 ? -1.108 8.607 -25.969 1.00 50.25 114 ASN A C 1
ATOM 947 O O . ASN A 1 114 ? -2.340 8.547 -25.950 1.00 50.25 114 ASN A O 1
ATOM 951 N N . GLY A 1 115 ? -0.357 7.796 -25.216 1.00 43.34 115 GLY A N 1
ATOM 952 C CA . GLY A 1 115 ? -0.906 6.824 -24.268 1.00 43.34 115 GLY A CA 1
ATOM 953 C C . GLY A 1 115 ? -1.491 5.560 -24.909 1.00 43.34 115 GLY A C 1
ATOM 954 O O . GLY A 1 115 ? -2.239 4.840 -24.246 1.00 43.34 115 GLY A O 1
ATOM 955 N N . LYS A 1 116 ? -1.184 5.261 -26.179 1.00 43.78 116 LYS A N 1
ATOM 956 C CA . LYS A 1 116 ? -1.590 4.000 -26.824 1.00 43.78 116 LYS A CA 1
ATOM 957 C C . LYS A 1 116 ? -0.530 2.919 -26.638 1.00 43.78 116 LYS A C 1
ATOM 959 O O . LYS A 1 116 ? 0.644 3.242 -26.797 1.00 43.78 116 LYS A O 1
ATOM 964 N N . PRO A 1 117 ? -0.914 1.655 -26.369 1.00 48.03 117 PRO A N 1
ATOM 965 C CA . PRO A 1 117 ? 0.048 0.572 -26.240 1.00 48.03 117 PRO A CA 1
ATOM 966 C C . PRO A 1 117 ? 0.891 0.446 -27.515 1.00 48.03 117 PRO A C 1
ATOM 968 O O . PRO A 1 117 ? 0.349 0.355 -28.616 1.00 48.03 117 PRO A O 1
ATOM 971 N N . ALA A 1 118 ? 2.214 0.467 -27.370 1.00 55.88 118 ALA A N 1
ATOM 972 C CA . ALA A 1 118 ? 3.158 0.272 -28.454 1.00 55.88 118 ALA A CA 1
ATOM 973 C C . ALA A 1 118 ? 2.995 -1.157 -28.982 1.00 55.88 118 ALA A C 1
ATOM 975 O O . ALA A 1 118 ? 3.161 -2.120 -28.235 1.00 55.88 118 ALA A O 1
ATOM 976 N N . GLU A 1 119 ? 2.634 -1.290 -30.260 1.00 44.47 119 GLU A N 1
ATOM 977 C CA . GLU A 1 119 ? 2.421 -2.582 -30.912 1.00 44.47 119 GLU A CA 1
ATOM 978 C C . GLU A 1 119 ? 3.669 -3.464 -30.772 1.00 44.47 119 GLU A C 1
ATOM 980 O O . GLU A 1 119 ? 4.692 -3.256 -31.432 1.00 44.47 119 GLU A O 1
ATOM 985 N N . THR A 1 120 ? 3.600 -4.477 -29.911 1.00 45.47 120 THR A N 1
ATOM 986 C CA . THR A 1 120 ? 4.613 -5.522 -29.854 1.00 45.47 120 THR A CA 1
ATOM 987 C C . THR A 1 120 ? 4.398 -6.438 -31.052 1.00 45.47 120 THR A C 1
ATOM 989 O O . THR A 1 120 ? 3.434 -7.197 -31.129 1.00 45.47 120 THR A O 1
ATOM 992 N N . LYS A 1 121 ? 5.298 -6.364 -32.039 1.00 35.78 121 LYS A N 1
ATOM 993 C CA . LYS A 1 121 ? 5.346 -7.389 -33.084 1.00 35.78 121 LYS A CA 1
ATOM 994 C C . LYS A 1 121 ? 5.700 -8.727 -32.423 1.00 35.78 121 LYS A C 1
ATOM 996 O O . LYS A 1 121 ? 6.689 -8.768 -31.689 1.00 35.78 121 LYS A O 1
ATOM 1001 N N . PRO A 1 122 ? 4.953 -9.813 -32.682 1.00 32.94 122 PRO A N 1
ATOM 1002 C CA . PRO A 1 122 ? 5.368 -11.134 -32.241 1.00 32.94 122 PRO A CA 1
ATOM 1003 C C . PRO A 1 122 ? 6.678 -11.487 -32.953 1.00 32.94 122 PRO A C 1
ATOM 1005 O O . PRO A 1 122 ? 6.742 -11.504 -34.184 1.00 32.94 122 PRO A O 1
ATOM 1008 N N . HIS A 1 123 ? 7.737 -11.714 -32.176 1.00 37.25 123 HIS A N 1
ATOM 1009 C CA . HIS A 1 123 ? 8.938 -12.360 -32.686 1.00 37.25 123 HIS A CA 1
ATOM 1010 C C . HIS A 1 123 ? 8.646 -13.859 -32.798 1.00 37.25 123 HIS A C 1
ATOM 1012 O O . HIS A 1 123 ? 8.297 -14.496 -31.807 1.00 37.25 123 HIS A O 1
ATOM 1018 N N . VAL A 1 124 ? 8.715 -14.349 -34.040 1.00 35.06 124 VAL A N 1
ATOM 1019 C CA . VAL A 1 124 ? 8.656 -15.763 -34.441 1.00 35.06 124 VAL A CA 1
ATOM 1020 C C . VAL A 1 124 ? 9.864 -16.514 -33.897 1.00 35.06 124 VAL A C 1
ATOM 1022 O O . VAL A 1 124 ? 10.964 -15.914 -33.937 1.00 35.06 124 VAL A O 1
#

Secondary structure (DSSP, 8-state):
----EEEEEEETT--EEEEETT-S--B-TTSPBEEEEEEEE-GGG--BT---HHHHHHHEEE--EEEE-TTS-EEEEE--EEPPP--TTT-------TTT----TTSS--B-TTSPBP--PPP-

pLDDT: mean 73.76, std 21.29, range [32.81, 97.25]

Sequence (124 aa):
MSYEGYSQHICANGHQFDNDCYADHNKCHCGADSVFCNMVDDTNYYQDGIIPDWEWKKLELTPAKVEECNLGHKHLVEFPTYKVPEDPRLVIYWYEIDIGVYHRIHDKKLFDDNGKPAETKPHV

Organism: NCBI:txid412755